Protein AF-A0A3B8J0A7-F1 (afdb_monomer_lite)

pLDDT: mean 83.07, std 17.63, range [40.0, 97.75]

Structure (mmCIF, N/CA/C/O backbone):
data_AF-A0A3B8J0A7-F1
#
_entry.id   AF-A0A3B8J0A7-F1
#
loop_
_atom_site.group_PDB
_atom_site.id
_atom_site.type_symbol
_atom_site.label_atom_id
_atom_site.label_alt_id
_atom_site.label_comp_id
_atom_site.label_asym_id
_atom_site.label_entity_id
_atom_site.label_seq_id
_atom_site.pdbx_PDB_ins_code
_atom_site.Cartn_x
_atom_site.Cartn_y
_atom_site.Cartn_z
_atom_site.occupancy
_atom_site.B_iso_or_equiv
_atom_site.auth_seq_id
_atom_site.auth_comp_id
_atom_site.auth_asym_id
_atom_site.auth_atom_id
_atom_site.pdbx_PDB_model_num
ATOM 1 N N . MET A 1 1 ? -45.799 73.743 22.369 1.00 40.00 1 MET A N 1
ATOM 2 C CA . MET A 1 1 ? -44.833 74.348 23.311 1.00 40.00 1 MET A CA 1
ATOM 3 C C . MET A 1 1 ? -44.244 73.216 24.135 1.00 40.00 1 MET A C 1
ATOM 5 O O . MET A 1 1 ? -45.005 72.386 24.609 1.00 40.00 1 MET A O 1
ATOM 9 N N . SER A 1 2 ? -42.916 73.102 24.156 1.00 43.53 2 SER A N 1
ATOM 10 C CA . SER A 1 2 ? -42.152 72.050 24.846 1.00 43.53 2 SER A CA 1
ATOM 11 C C . SER A 1 2 ? -42.314 72.153 26.385 1.00 43.53 2 SER A C 1
ATOM 13 O O . SER A 1 2 ? -42.853 73.160 26.849 1.00 43.53 2 SER A O 1
ATOM 15 N N . PRO A 1 3 ? -41.906 71.139 27.181 1.00 48.12 3 PRO A N 1
ATOM 16 C CA . PRO A 1 3 ? -40.481 70.893 27.413 1.00 48.12 3 PRO A CA 1
ATOM 17 C C . PRO A 1 3 ? -40.047 69.418 27.335 1.00 48.12 3 PRO A C 1
ATOM 19 O O . PRO A 1 3 ? -40.761 68.486 27.691 1.00 48.12 3 PRO A O 1
ATOM 22 N N . PHE A 1 4 ? -38.806 69.250 26.881 1.00 44.94 4 PHE A N 1
ATOM 23 C CA . PHE A 1 4 ? -38.004 68.036 26.953 1.00 44.94 4 PHE A CA 1
ATOM 24 C C . PHE A 1 4 ? -37.653 67.720 28.415 1.00 44.94 4 PHE A C 1
ATOM 26 O O . PHE A 1 4 ? -37.018 68.539 29.079 1.00 44.94 4 PHE A O 1
ATOM 33 N N . ALA A 1 5 ? -37.980 66.518 28.891 1.00 46.53 5 ALA A N 1
ATOM 34 C CA . ALA A 1 5 ? -37.396 65.951 30.103 1.00 46.53 5 ALA A CA 1
ATOM 35 C C . ALA A 1 5 ? -36.209 65.061 29.700 1.00 46.53 5 ALA A C 1
ATOM 37 O O . ALA A 1 5 ? -36.376 64.002 29.098 1.00 46.53 5 ALA A O 1
ATOM 38 N N . LYS A 1 6 ? -34.990 65.526 29.982 1.00 45.09 6 LYS A N 1
ATOM 39 C CA . LYS A 1 6 ? -33.741 64.806 29.716 1.00 45.09 6 LYS A CA 1
ATOM 40 C C . LYS A 1 6 ? -33.461 63.867 30.892 1.00 45.09 6 LYS A C 1
ATOM 42 O O . LYS A 1 6 ? -32.909 64.294 31.900 1.00 45.09 6 LYS A O 1
ATOM 47 N N . ALA A 1 7 ? -33.870 62.605 30.779 1.00 49.44 7 ALA A N 1
ATOM 48 C CA . ALA A 1 7 ? -33.487 61.563 31.728 1.00 49.44 7 ALA A CA 1
ATOM 49 C C . ALA A 1 7 ? -32.024 61.168 31.468 1.00 49.44 7 ALA A C 1
ATOM 51 O O . ALA A 1 7 ? -31.705 60.545 30.456 1.00 49.44 7 ALA A O 1
ATOM 52 N N . GLY A 1 8 ? -31.122 61.595 32.352 1.00 52.72 8 GLY A N 1
ATOM 53 C CA . GLY A 1 8 ? -29.731 61.156 32.350 1.00 52.72 8 GLY A CA 1
ATOM 54 C C . GLY A 1 8 ? -29.646 59.701 32.798 1.00 52.72 8 GLY A C 1
ATOM 55 O O . GLY A 1 8 ? -29.837 59.407 33.973 1.00 52.72 8 GLY A O 1
ATOM 56 N N . LEU A 1 9 ? -29.374 58.796 31.859 1.00 43.12 9 LEU A N 1
ATOM 57 C CA . LEU A 1 9 ? -29.047 57.407 32.154 1.00 43.12 9 LEU A CA 1
ATOM 58 C C . LEU A 1 9 ? -27.529 57.300 32.332 1.00 43.12 9 LEU A C 1
ATOM 60 O O . LEU A 1 9 ? -26.779 57.164 31.366 1.00 43.12 9 LEU A O 1
ATOM 64 N N . THR A 1 10 ? -27.071 57.420 33.574 1.00 49.12 10 THR A N 1
ATOM 65 C CA . THR A 1 10 ? -25.679 57.159 33.943 1.00 49.12 10 THR A CA 1
ATOM 66 C C . THR A 1 10 ? -25.422 55.656 33.815 1.00 49.12 10 THR A C 1
ATOM 68 O O . THR A 1 10 ? -25.908 54.871 34.625 1.00 49.12 10 THR A O 1
ATOM 71 N N . PHE A 1 11 ? -24.673 55.242 32.791 1.00 46.16 11 PHE A N 1
ATOM 72 C CA . PHE A 1 11 ? -24.156 53.877 32.683 1.00 46.16 11 PHE A CA 1
ATOM 73 C C . PHE A 1 11 ? -23.071 53.676 33.750 1.00 46.16 11 PHE A C 1
ATOM 75 O O . PHE A 1 11 ? -21.947 54.156 33.604 1.00 46.16 11 PHE A O 1
ATOM 82 N N . ALA A 1 12 ? -23.404 52.980 34.837 1.00 53.34 12 ALA A N 1
ATOM 83 C CA . ALA A 1 12 ? -22.403 52.440 35.746 1.00 53.34 12 ALA A CA 1
ATOM 84 C C . ALA A 1 12 ? -21.740 51.235 35.063 1.00 53.34 12 ALA A C 1
ATOM 86 O O . ALA A 1 12 ? -22.357 50.186 34.886 1.00 53.34 12 ALA A O 1
ATOM 87 N N . PHE A 1 13 ? -20.489 51.406 34.639 1.00 54.28 13 PHE A N 1
ATOM 88 C CA . PHE A 1 13 ? -19.641 50.322 34.156 1.00 54.28 13 PHE A CA 1
ATOM 89 C C . PHE A 1 13 ? -19.283 49.449 35.367 1.00 54.28 13 PHE A C 1
ATOM 91 O O . PHE A 1 13 ? -18.445 49.829 36.181 1.00 54.28 13 PHE A O 1
ATOM 98 N N . ILE A 1 14 ? -19.970 48.318 35.538 1.00 58.84 14 ILE A N 1
ATOM 99 C CA . ILE A 1 14 ? -19.595 47.299 36.523 1.00 58.84 14 ILE A CA 1
ATOM 100 C C . ILE A 1 14 ? -18.466 46.490 35.877 1.00 58.84 14 ILE A C 1
ATOM 102 O O . ILE A 1 14 ? -18.735 45.784 34.902 1.00 58.84 14 ILE A O 1
ATOM 106 N N . PRO A 1 15 ? -17.207 46.579 36.346 1.00 47.44 15 PRO A N 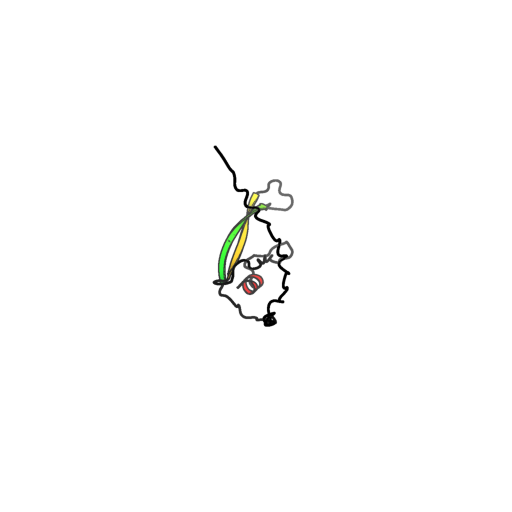1
ATOM 107 C CA . PRO A 1 15 ? -16.182 45.666 35.877 1.00 47.44 15 PRO A CA 1
ATOM 108 C C . PRO A 1 15 ? -16.569 44.269 36.363 1.00 47.44 15 PRO A C 1
ATOM 110 O O . PRO A 1 15 ? -16.550 43.985 37.560 1.00 47.44 15 PRO A O 1
ATOM 113 N N . ALA A 1 16 ? -16.962 43.406 35.427 1.00 57.94 16 ALA A N 1
ATOM 114 C CA . ALA A 1 16 ? -17.037 41.981 35.680 1.00 57.94 16 ALA A CA 1
ATOM 115 C C . ALA A 1 16 ? -15.620 41.528 36.044 1.00 57.94 16 ALA A C 1
ATOM 117 O O . ALA A 1 16 ? -14.727 41.483 35.196 1.00 57.94 16 ALA A O 1
ATOM 118 N N . LEU A 1 17 ? -15.398 41.273 37.332 1.00 53.84 17 LEU A N 1
ATOM 119 C CA . LEU A 1 17 ? -14.224 40.555 37.789 1.00 53.84 17 LEU A CA 1
ATOM 120 C C . LEU A 1 17 ? -14.275 39.199 37.089 1.00 53.84 17 LEU A C 1
ATOM 122 O O . LEU A 1 17 ? -15.193 38.415 37.322 1.00 53.84 17 LEU A O 1
ATOM 126 N N . PHE A 1 18 ? -13.322 38.964 36.190 1.00 57.94 18 PHE A N 1
ATOM 127 C CA . PHE A 1 18 ? -13.028 37.638 35.675 1.00 57.94 18 PHE A CA 1
ATOM 128 C C . PHE A 1 18 ? -12.687 36.754 36.879 1.00 57.94 18 PHE A C 1
ATOM 130 O O . PHE A 1 18 ? -11.559 36.742 37.370 1.00 57.94 18 PHE A O 1
ATOM 137 N N . SER A 1 19 ? -13.700 36.064 37.398 1.00 49.66 19 SER A N 1
ATOM 138 C CA . SER A 1 19 ? -13.527 34.920 38.274 1.00 49.66 19 SER A CA 1
ATOM 139 C C . SER A 1 19 ? -12.930 33.824 37.401 1.00 49.66 19 SER A C 1
ATOM 141 O O . SER A 1 19 ? -13.608 33.215 36.580 1.00 49.66 19 SER A O 1
ATOM 143 N N . CYS A 1 20 ? -11.614 33.661 37.509 1.00 54.25 20 CYS A N 1
ATOM 144 C CA . CYS A 1 20 ? -10.940 32.443 37.099 1.00 54.25 20 CYS A CA 1
ATOM 145 C C . CYS A 1 20 ? -11.300 31.395 38.155 1.00 54.25 20 CYS A C 1
ATOM 147 O O . CYS A 1 20 ? -10.550 31.202 39.109 1.00 54.25 20 CYS A O 1
ATOM 149 N N . ASP A 1 21 ? -12.493 30.810 38.053 1.00 60.41 21 ASP A N 1
ATOM 150 C CA . ASP A 1 21 ? -12.710 29.516 38.684 1.00 60.41 21 ASP A CA 1
ATOM 151 C C . ASP A 1 21 ? -11.937 28.514 37.821 1.00 60.41 21 ASP A C 1
ATOM 153 O O . ASP A 1 21 ? -12.248 28.381 36.633 1.00 60.41 21 ASP A O 1
ATOM 157 N N . PRO A 1 22 ? -10.881 27.864 38.343 1.00 65.62 22 PRO A N 1
ATOM 158 C CA . PRO A 1 22 ? -10.272 26.771 37.613 1.00 65.62 22 PRO A CA 1
ATOM 159 C C . PRO A 1 22 ? -11.360 25.714 37.422 1.00 65.62 22 PRO A C 1
ATOM 161 O O . PRO A 1 22 ? -11.900 25.199 38.403 1.00 65.62 22 PRO A O 1
ATOM 164 N N . GLU A 1 23 ? -11.709 25.414 36.167 1.00 72.50 23 GLU A N 1
ATOM 165 C CA . GLU A 1 23 ? -12.573 24.273 35.877 1.00 72.50 23 GLU A CA 1
ATOM 166 C C . GLU A 1 23 ? -12.001 23.051 36.609 1.00 72.50 23 GLU A C 1
ATOM 168 O O . GLU A 1 23 ? -10.779 22.848 36.591 1.00 72.50 23 GLU A O 1
ATOM 173 N N . PRO A 1 24 ? -12.838 22.257 37.302 1.00 67.19 24 PRO A N 1
ATOM 174 C CA . PRO A 1 24 ? -12.360 21.065 37.975 1.00 67.19 24 PRO A CA 1
ATOM 175 C C . PRO A 1 24 ? -11.708 20.170 36.925 1.00 67.19 24 PRO A C 1
ATOM 177 O O . PRO A 1 24 ? -12.373 19.663 36.022 1.00 67.19 24 PRO A O 1
ATOM 180 N N . VAL A 1 25 ? -10.388 20.019 37.028 1.00 68.69 25 VAL A N 1
ATOM 181 C CA . VAL A 1 25 ? -9.603 19.172 36.136 1.00 68.69 25 VAL A CA 1
ATOM 182 C C . VAL A 1 25 ? -10.086 17.743 36.367 1.00 68.69 25 VAL A C 1
ATOM 184 O O . VAL A 1 25 ? -9.780 17.137 37.395 1.00 68.69 25 VAL A O 1
ATOM 187 N N . LEU A 1 26 ? -10.916 17.231 35.455 1.00 70.88 26 LEU A N 1
ATOM 188 C CA . LEU A 1 26 ? -11.322 15.830 35.473 1.00 70.88 26 LEU A CA 1
ATOM 189 C C . LEU A 1 26 ? -10.051 14.976 35.367 1.00 70.88 26 LEU A C 1
ATOM 191 O O . LEU A 1 26 ? -9.168 15.322 34.579 1.00 70.88 26 LEU A O 1
ATOM 195 N N . PRO A 1 27 ? -9.923 13.890 36.148 1.00 65.31 27 PRO A N 1
ATOM 196 C CA . PRO A 1 27 ? -8.776 13.009 36.029 1.00 65.31 27 PRO A CA 1
ATOM 197 C C . PRO A 1 27 ? -8.717 12.471 34.599 1.00 65.31 27 PRO A C 1
ATOM 199 O O . PRO A 1 27 ? -9.617 11.769 34.141 1.00 65.31 27 PRO A O 1
ATOM 202 N N . THR A 1 28 ? -7.664 12.846 33.878 1.00 69.12 28 THR A N 1
ATOM 203 C CA . THR A 1 28 ? -7.322 12.229 32.603 1.00 69.12 28 THR A CA 1
ATOM 204 C C . THR A 1 28 ? -6.873 10.813 32.929 1.00 69.12 28 THR A C 1
ATOM 206 O O . THR A 1 28 ? -5.774 10.626 33.445 1.00 69.12 28 THR A O 1
ATOM 209 N N . GLU A 1 29 ? -7.735 9.825 32.692 1.00 73.56 29 GLU A N 1
ATOM 210 C CA . GLU A 1 29 ? -7.336 8.418 32.720 1.00 73.56 29 GLU A CA 1
ATOM 211 C C . GLU A 1 29 ? -6.136 8.263 31.778 1.00 73.56 29 GLU A C 1
ATOM 213 O O . GLU A 1 29 ? -6.247 8.457 30.563 1.00 73.56 29 GLU A O 1
ATOM 218 N N . GLU A 1 30 ? -4.959 8.004 32.346 1.00 75.44 30 GLU A N 1
ATOM 219 C CA . GLU A 1 30 ? -3.728 7.847 31.584 1.00 75.44 30 GLU A CA 1
ATOM 220 C C . GLU A 1 30 ? -3.785 6.486 30.881 1.00 75.44 30 GLU A C 1
ATOM 222 O O . GLU A 1 30 ? -3.394 5.449 31.418 1.00 75.44 30 GLU A O 1
ATOM 227 N N . VAL A 1 31 ? -4.356 6.465 29.676 1.00 80.88 31 VAL A N 1
ATOM 228 C CA . VAL A 1 31 ? -4.432 5.252 28.861 1.00 80.88 31 VAL A CA 1
ATOM 229 C C . VAL A 1 31 ? -3.034 4.951 28.328 1.00 80.88 31 VAL A C 1
ATOM 231 O O . VAL A 1 31 ? -2.616 5.480 27.298 1.00 80.88 31 VAL A O 1
ATOM 234 N N . VAL A 1 32 ? -2.299 4.091 29.032 1.00 87.12 32 VAL A N 1
ATOM 235 C CA . VAL A 1 32 ? -1.023 3.561 28.544 1.00 87.12 32 VAL A CA 1
ATOM 236 C C . VAL A 1 32 ? -1.316 2.640 27.351 1.00 87.12 32 VAL A C 1
ATOM 238 O O . VAL A 1 32 ? -2.011 1.632 27.519 1.00 87.12 32 VAL A O 1
ATOM 241 N N . PRO A 1 33 ? -0.819 2.945 26.139 1.00 82.50 33 PRO A N 1
ATOM 242 C CA . PRO A 1 33 ? -1.039 2.080 24.989 1.00 82.50 33 PRO A CA 1
ATOM 243 C C . PRO A 1 33 ? -0.349 0.730 25.217 1.00 82.50 33 PRO A C 1
ATOM 245 O O . PRO A 1 33 ? 0.808 0.670 25.633 1.00 82.50 33 PRO A O 1
ATOM 248 N N . THR A 1 34 ? -1.051 -0.365 24.924 1.00 87.62 34 THR A N 1
ATOM 249 C CA . THR A 1 34 ? -0.480 -1.718 24.970 1.00 87.62 34 THR A CA 1
ATOM 250 C C . THR A 1 34 ? -0.202 -2.210 23.555 1.00 87.62 34 THR A C 1
ATOM 252 O O . THR A 1 34 ? -0.980 -1.958 22.637 1.00 87.62 34 THR A O 1
ATOM 255 N N . VAL A 1 35 ? 0.923 -2.901 23.365 1.00 87.44 35 VAL A N 1
ATOM 256 C CA . VAL A 1 35 ? 1.260 -3.526 22.079 1.00 87.44 35 VAL A CA 1
ATOM 257 C C . VAL A 1 35 ? 0.505 -4.850 21.971 1.00 87.44 35 VAL A C 1
ATOM 259 O O . VAL A 1 35 ? 0.610 -5.688 22.864 1.00 87.44 35 VAL A O 1
ATOM 262 N N . GLN A 1 36 ? -0.242 -5.037 20.884 1.00 87.00 36 GLN A N 1
ATOM 263 C CA . GLN A 1 36 ? -1.008 -6.251 20.592 1.00 87.00 36 GLN A CA 1
ATOM 264 C C . GLN A 1 36 ? -0.569 -6.813 19.237 1.00 87.00 36 GLN A C 1
ATOM 266 O O . GLN A 1 36 ? -0.246 -6.049 18.329 1.00 87.00 36 GLN A O 1
ATOM 271 N N . SER A 1 37 ? -0.553 -8.139 19.100 1.00 87.38 37 SER A N 1
ATOM 272 C CA . SER A 1 37 ? -0.310 -8.809 17.814 1.00 87.38 37 SER A CA 1
ATOM 273 C C . SER A 1 37 ? -1.593 -9.079 17.029 1.00 87.38 37 SER A C 1
ATOM 275 O O . SER A 1 37 ? -1.536 -9.300 15.826 1.00 87.38 37 SER A O 1
ATOM 277 N N . THR A 1 38 ? -2.745 -9.092 17.701 1.00 88.50 38 THR A N 1
ATOM 278 C CA . THR A 1 38 ? -4.057 -9.270 17.077 1.00 88.50 38 THR A CA 1
ATOM 279 C C . THR A 1 38 ? -4.625 -7.930 16.632 1.00 88.50 38 THR A C 1
ATOM 281 O O . THR A 1 38 ? -4.592 -6.968 17.402 1.00 88.50 38 THR A O 1
ATOM 284 N N . ALA A 1 39 ? -5.203 -7.886 15.432 1.00 89.31 39 ALA A N 1
ATOM 285 C CA . ALA A 1 39 ? -5.857 -6.697 14.905 1.00 89.31 39 ALA A CA 1
ATOM 286 C C . ALA A 1 39 ? -7.035 -6.247 15.790 1.00 89.31 39 ALA A C 1
ATOM 288 O O . ALA A 1 39 ? -7.853 -7.055 16.234 1.00 89.31 39 ALA A O 1
ATOM 289 N N . SER A 1 40 ? -7.136 -4.936 16.023 1.00 90.75 40 SER A N 1
ATOM 290 C CA . SER A 1 40 ? -8.242 -4.329 16.782 1.00 90.75 40 SER A CA 1
ATOM 291 C C . SER A 1 40 ? -9.510 -4.125 15.946 1.00 90.75 40 SER A C 1
ATOM 293 O O . SER A 1 40 ? -10.588 -3.939 16.505 1.00 90.75 40 SER A O 1
ATOM 295 N N . TYR A 1 41 ? -9.383 -4.125 14.617 1.00 92.81 41 TYR A N 1
ATOM 296 C CA . TYR A 1 41 ? -10.469 -3.896 13.665 1.00 92.81 41 TYR A CA 1
ATOM 297 C C . TYR A 1 41 ? -10.416 -4.956 12.569 1.00 92.81 41 TYR A C 1
ATOM 299 O O . TYR A 1 41 ? -9.336 -5.402 12.198 1.00 92.81 41 TYR A O 1
ATOM 307 N N . ALA A 1 42 ? -11.575 -5.319 12.018 1.00 94.94 42 ALA A N 1
ATOM 308 C CA . ALA A 1 42 ? -11.614 -6.018 10.736 1.00 94.94 42 ALA A CA 1
ATOM 309 C C . ALA A 1 42 ? -11.176 -5.065 9.613 1.00 94.94 42 ALA A C 1
ATOM 311 O O . ALA A 1 42 ? -11.373 -3.852 9.728 1.00 94.94 42 ALA A O 1
ATOM 312 N N . VAL A 1 43 ? -10.639 -5.602 8.519 1.00 95.12 43 VAL A N 1
ATOM 313 C CA . VAL A 1 43 ? -10.109 -4.813 7.401 1.00 95.12 43 VAL A CA 1
ATOM 314 C C . VAL A 1 43 ? -10.885 -5.107 6.118 1.00 95.12 43 VAL A C 1
ATOM 316 O O . VAL A 1 43 ? -11.171 -6.259 5.796 1.00 95.12 43 VAL A O 1
ATOM 319 N N . ASN A 1 44 ? -11.242 -4.057 5.379 1.00 96.44 44 ASN A N 1
ATOM 320 C CA . ASN A 1 44 ? -11.732 -4.157 4.009 1.00 96.44 44 ASN A CA 1
ATOM 321 C C . ASN A 1 44 ? -10.580 -3.890 3.033 1.00 96.44 44 ASN A C 1
ATOM 323 O O . ASN A 1 44 ? -9.922 -2.852 3.126 1.00 96.44 44 ASN A O 1
ATOM 327 N N . VAL A 1 45 ? -10.357 -4.801 2.085 1.00 96.44 45 VAL A N 1
ATOM 328 C CA . VAL A 1 45 ? -9.226 -4.729 1.150 1.00 96.44 45 VAL A CA 1
ATOM 329 C C . VAL A 1 45 ? -9.717 -4.400 -0.254 1.00 96.44 45 VAL A C 1
ATOM 331 O O . VAL A 1 45 ? -10.515 -5.134 -0.836 1.00 96.44 45 VAL A O 1
ATOM 334 N N . THR A 1 46 ? -9.202 -3.313 -0.828 1.00 97.62 46 THR A N 1
ATOM 335 C CA . THR A 1 46 ? -9.405 -2.964 -2.242 1.00 97.62 46 THR A CA 1
ATOM 336 C C . THR A 1 46 ? -8.076 -3.076 -2.972 1.00 97.62 46 THR A C 1
ATOM 338 O O . THR A 1 46 ? -7.164 -2.294 -2.714 1.00 97.62 46 THR A O 1
ATOM 341 N N . SER A 1 47 ? -7.948 -4.052 -3.871 1.00 96.69 47 SER A N 1
ATOM 342 C CA . SER A 1 47 ? -6.687 -4.314 -4.571 1.00 96.69 47 SER A CA 1
ATOM 343 C C . SER A 1 47 ? -6.611 -3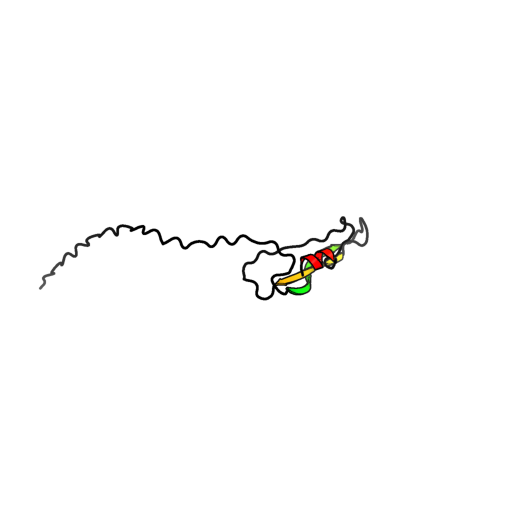.640 -5.939 1.00 96.69 47 SER A C 1
ATOM 345 O O . SER A 1 47 ? -7.612 -3.546 -6.648 1.00 96.69 47 SER A O 1
ATOM 347 N N . GLY A 1 48 ? -5.401 -3.236 -6.333 1.00 96.19 48 GLY A N 1
ATOM 348 C CA . GLY A 1 48 ? -5.111 -2.785 -7.695 1.00 96.19 48 GLY A CA 1
ATOM 349 C C . GLY A 1 48 ? -5.673 -1.407 -8.029 1.00 96.19 48 GLY A C 1
ATOM 350 O O . GLY A 1 48 ? -6.014 -1.151 -9.179 1.00 96.19 48 GLY A O 1
ATOM 351 N N . VAL A 1 49 ? -5.769 -0.524 -7.038 1.00 97.75 49 VAL A N 1
ATOM 352 C CA . VAL A 1 49 ? -6.177 0.864 -7.253 1.00 97.75 49 VAL A CA 1
ATOM 353 C C . VAL A 1 49 ? -5.050 1.600 -7.971 1.00 97.75 49 VAL A C 1
ATOM 355 O O . VAL A 1 49 ? -3.966 1.761 -7.406 1.00 97.75 49 VAL A O 1
ATOM 358 N N . THR A 1 50 ? -5.297 2.052 -9.201 1.00 97.75 50 THR A N 1
ATOM 359 C CA . THR A 1 50 ? -4.357 2.904 -9.941 1.00 97.75 50 THR A CA 1
ATOM 360 C C . THR A 1 50 ? -4.303 4.279 -9.284 1.00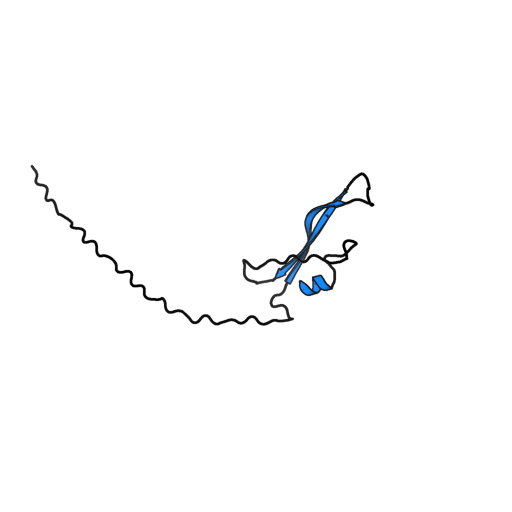 97.75 50 THR A C 1
ATOM 362 O O . THR A 1 50 ? -5.318 4.971 -9.193 1.00 97.75 50 THR A O 1
ATOM 365 N N . TYR A 1 51 ? -3.123 4.671 -8.805 1.00 96.50 51 TYR A N 1
ATOM 366 C CA . TYR A 1 51 ? -2.908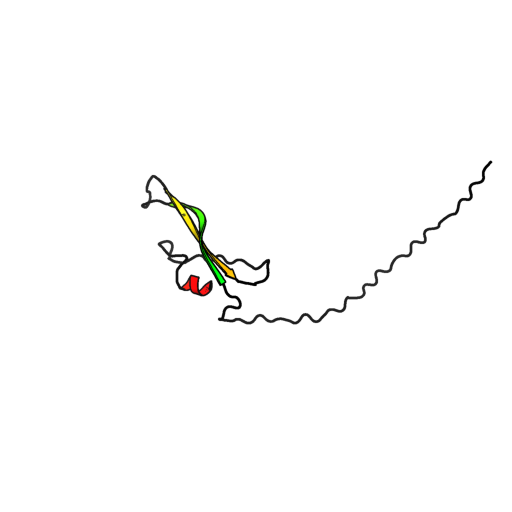 5.973 -8.164 1.00 96.50 51 TYR A CA 1
ATOM 367 C C . TYR A 1 51 ? -2.129 6.946 -9.053 1.00 96.50 51 TYR A C 1
ATOM 369 O O . TYR A 1 51 ? -2.183 8.155 -8.833 1.00 96.50 51 TYR A O 1
ATOM 377 N N . ALA A 1 52 ? -1.386 6.426 -10.029 1.00 97.50 52 ALA A N 1
ATOM 378 C CA . ALA A 1 52 ? -0.607 7.209 -10.974 1.00 97.50 52 ALA A CA 1
ATOM 379 C C . ALA A 1 52 ? -0.246 6.362 -12.199 1.00 97.50 52 ALA A C 1
ATOM 381 O O . ALA A 1 52 ? -0.505 5.162 -12.250 1.00 97.50 52 ALA A O 1
ATOM 382 N N . GLU A 1 53 ? 0.423 7.001 -13.148 1.00 97.62 53 GLU A N 1
ATOM 383 C CA . GLU A 1 53 ? 1.082 6.358 -14.274 1.00 97.62 53 GLU A CA 1
ATOM 384 C C . GLU A 1 53 ? 2.579 6.692 -14.240 1.00 97.62 53 GLU A C 1
ATOM 386 O O . GLU A 1 53 ? 2.983 7.778 -13.813 1.00 97.62 53 GLU A O 1
ATOM 391 N N . GLY A 1 54 ? 3.410 5.748 -14.672 1.00 95.44 54 GLY A N 1
ATOM 392 C CA . GLY A 1 54 ? 4.857 5.901 -14.785 1.00 95.44 54 GLY A CA 1
ATOM 393 C C . GLY A 1 54 ? 5.346 5.578 -16.191 1.00 95.44 54 GLY A C 1
ATOM 394 O O . GLY A 1 54 ? 4.673 4.880 -16.943 1.00 95.44 54 GLY A O 1
ATOM 395 N N . LEU A 1 55 ? 6.535 6.066 -16.541 1.00 95.06 55 LEU A N 1
ATOM 396 C CA . LEU A 1 55 ? 7.215 5.666 -17.771 1.00 95.06 55 LEU A CA 1
ATOM 397 C C . LEU A 1 55 ? 8.119 4.462 -17.505 1.00 95.06 55 LEU A C 1
ATOM 399 O O . LEU A 1 55 ? 8.836 4.422 -16.505 1.00 95.06 55 LEU A O 1
ATOM 403 N N . THR A 1 56 ? 8.103 3.502 -18.420 1.00 92.00 56 THR A N 1
ATOM 404 C CA . THR A 1 56 ? 8.929 2.298 -18.388 1.00 92.00 56 THR A CA 1
ATOM 405 C C . THR A 1 56 ? 9.550 2.019 -19.751 1.00 92.00 56 THR A C 1
ATOM 407 O O . THR A 1 56 ? 9.033 2.430 -20.791 1.00 92.00 56 THR A O 1
ATOM 410 N N . HIS A 1 57 ? 10.666 1.301 -19.739 1.00 93.00 57 HIS A N 1
ATOM 411 C CA . HIS A 1 57 ? 11.414 0.897 -20.920 1.00 93.00 57 HIS A CA 1
ATOM 412 C C . HIS A 1 57 ? 11.554 -0.622 -20.935 1.00 93.00 57 HIS A C 1
ATOM 414 O O . HIS A 1 57 ? 11.619 -1.258 -19.884 1.00 93.00 57 HIS A O 1
ATOM 420 N N . THR A 1 58 ? 11.635 -1.207 -22.128 1.00 88.94 58 THR A N 1
ATOM 421 C CA . THR A 1 58 ? 11.841 -2.654 -22.274 1.00 88.94 58 THR A CA 1
ATOM 422 C C . THR A 1 58 ? 13.240 -3.095 -21.847 1.00 88.94 58 THR A C 1
ATOM 424 O O . THR A 1 58 ? 13.399 -4.235 -21.436 1.00 88.94 58 THR A O 1
ATOM 427 N N . ASP A 1 59 ? 14.232 -2.199 -21.936 1.00 89.12 59 ASP A N 1
ATOM 428 C CA . ASP A 1 59 ? 15.638 -2.442 -21.600 1.00 89.12 59 ASP A CA 1
ATOM 429 C C . ASP A 1 59 ? 16.365 -1.145 -21.200 1.00 89.12 59 ASP A C 1
ATOM 431 O O . ASP A 1 59 ? 15.890 -0.029 -21.441 1.00 89.12 59 ASP A O 1
ATOM 435 N N . TRP A 1 60 ? 17.559 -1.294 -20.616 1.00 87.12 60 TRP A N 1
ATOM 436 C CA . TRP A 1 60 ? 18.451 -0.177 -20.295 1.00 87.12 60 TRP A CA 1
ATOM 437 C C . TRP A 1 60 ? 18.782 0.648 -21.551 1.00 87.12 60 TRP A C 1
ATOM 439 O O . TRP A 1 60 ? 19.287 0.109 -22.535 1.00 87.12 60 TRP A O 1
ATOM 449 N N . ASN A 1 61 ? 18.544 1.965 -21.501 1.00 86.56 61 ASN A N 1
ATOM 450 C CA . ASN A 1 61 ? 18.715 2.912 -22.615 1.00 86.56 61 ASN A CA 1
ATOM 451 C C . ASN A 1 61 ? 17.830 2.657 -23.856 1.00 86.56 61 ASN A C 1
ATOM 453 O O . ASN A 1 61 ? 18.172 3.132 -24.942 1.00 86.56 61 ASN A O 1
ATOM 457 N N . ALA A 1 62 ? 16.704 1.942 -23.739 1.00 92.88 62 ALA A N 1
ATOM 458 C CA . ALA A 1 62 ? 15.754 1.873 -24.851 1.00 92.88 62 ALA A CA 1
ATOM 459 C C . ALA A 1 62 ? 15.253 3.293 -25.217 1.00 92.88 62 ALA A C 1
ATOM 461 O O . ALA A 1 62 ? 14.987 4.087 -24.313 1.00 92.88 62 ALA A O 1
ATOM 462 N N . PRO A 1 63 ? 15.134 3.636 -26.513 1.00 90.38 63 PRO A N 1
ATOM 463 C CA . PRO A 1 63 ? 14.924 5.020 -26.947 1.00 90.38 63 PRO A CA 1
ATOM 464 C C . PRO A 1 63 ? 13.540 5.566 -26.585 1.00 90.38 63 PRO A C 1
ATOM 466 O O . PRO A 1 63 ? 13.420 6.738 -26.235 1.00 90.38 63 PRO A O 1
ATOM 469 N N . ASP A 1 64 ? 12.517 4.713 -26.632 1.00 94.19 64 ASP A N 1
ATOM 470 C CA . ASP A 1 64 ? 11.126 5.121 -26.472 1.00 94.19 64 ASP A CA 1
ATOM 471 C C . ASP A 1 64 ? 10.553 4.560 -25.161 1.00 94.19 64 ASP A C 1
ATOM 473 O O . ASP A 1 64 ? 10.608 3.344 -24.940 1.00 94.19 64 ASP A O 1
ATOM 477 N N . PRO A 1 65 ? 10.017 5.413 -24.268 1.00 94.38 65 PRO A N 1
ATOM 478 C CA . PRO A 1 65 ? 9.293 4.955 -23.095 1.00 94.38 65 PRO A CA 1
ATOM 479 C C . PRO A 1 65 ? 7.863 4.536 -23.451 1.00 94.38 65 PRO A C 1
ATOM 481 O O . PRO A 1 65 ? 7.253 5.031 -24.399 1.00 94.38 65 PRO A O 1
ATOM 484 N N . THR A 1 66 ? 7.291 3.681 -22.612 1.00 95.19 66 THR A N 1
ATOM 485 C CA . THR A 1 66 ? 5.859 3.358 -22.595 1.00 95.19 66 THR A CA 1
ATOM 486 C C . THR A 1 66 ? 5.272 3.683 -21.230 1.00 95.19 66 THR A C 1
ATOM 488 O O . THR A 1 66 ? 5.990 3.695 -20.232 1.00 95.19 66 THR A O 1
ATOM 491 N N . THR A 1 67 ? 3.976 3.970 -21.174 1.00 96.25 67 THR A N 1
ATOM 492 C CA . THR A 1 67 ? 3.281 4.222 -19.908 1.00 96.25 67 THR A CA 1
ATOM 493 C C . THR A 1 67 ? 2.895 2.907 -19.233 1.00 96.25 67 THR A C 1
ATOM 495 O O . THR A 1 67 ? 2.506 1.951 -19.906 1.00 96.25 67 THR A O 1
ATOM 498 N N . MET A 1 68 ? 2.975 2.864 -17.905 1.00 95.19 68 MET A N 1
ATOM 499 C CA . MET A 1 68 ? 2.454 1.782 -17.076 1.00 95.19 68 MET A CA 1
ATOM 500 C C . MET A 1 68 ? 1.668 2.322 -15.883 1.00 95.19 68 MET A C 1
ATOM 502 O O . MET A 1 68 ? 2.073 3.303 -15.255 1.00 95.19 68 MET A O 1
ATOM 506 N N . ASP A 1 69 ? 0.590 1.631 -15.529 1.00 97.31 69 ASP A N 1
ATOM 507 C CA . ASP A 1 69 ? -0.177 1.913 -14.321 1.00 97.31 69 ASP A CA 1
ATOM 508 C C . ASP A 1 69 ? 0.656 1.629 -13.068 1.00 97.31 69 ASP A C 1
ATOM 510 O O . ASP A 1 69 ? 1.263 0.562 -12.910 1.00 97.31 69 ASP A O 1
ATOM 514 N N . LEU A 1 70 ? 0.629 2.577 -12.137 1.00 96.62 70 LEU A N 1
ATOM 515 C CA . LEU A 1 70 ? 1.147 2.413 -10.789 1.00 96.62 70 LEU A CA 1
ATOM 516 C C . LEU A 1 70 ? -0.031 2.172 -9.852 1.00 96.62 70 LEU A C 1
ATOM 518 O O . LEU A 1 70 ? -0.935 2.998 -9.717 1.00 96.62 70 LEU A O 1
ATOM 522 N N . VAL A 1 71 ? -0.015 1.007 -9.215 1.00 97.19 71 VAL A N 1
ATOM 523 C CA . VAL A 1 71 ? -1.156 0.451 -8.486 1.00 97.19 71 VAL A CA 1
ATOM 524 C C . VAL A 1 71 ? -0.789 0.125 -7.045 1.00 97.19 71 VAL A C 1
ATOM 526 O O . VAL A 1 71 ? 0.311 -0.360 -6.770 1.00 97.19 71 VAL A O 1
ATOM 529 N N . LEU A 1 72 ? -1.733 0.345 -6.133 1.00 97.06 72 LEU A N 1
ATOM 530 C CA . LEU A 1 72 ? -1.623 0.012 -4.713 1.00 97.06 72 LEU A CA 1
ATOM 531 C C . LEU A 1 72 ? -2.830 -0.803 -4.238 1.00 97.06 72 LEU A C 1
ATOM 533 O O . LEU A 1 72 ? -3.853 -0.881 -4.919 1.00 97.06 72 LEU A O 1
ATOM 537 N N . ASP A 1 73 ? -2.698 -1.403 -3.060 1.00 97.50 73 ASP A N 1
ATOM 538 C CA . ASP A 1 73 ? -3.810 -2.025 -2.348 1.00 97.50 73 ASP A CA 1
ATOM 539 C C . ASP A 1 73 ? -4.168 -1.141 -1.144 1.00 97.50 73 ASP A C 1
ATOM 541 O O . ASP A 1 73 ? -3.280 -0.632 -0.455 1.00 97.50 73 ASP A O 1
ATOM 545 N N . VAL A 1 74 ? -5.462 -0.931 -0.907 1.00 96.88 74 VAL A N 1
ATOM 546 C CA . VAL A 1 74 ? -5.984 -0.139 0.213 1.00 96.88 74 VAL A CA 1
ATOM 547 C C . VAL A 1 74 ? -6.555 -1.084 1.260 1.00 96.88 74 VAL A C 1
ATOM 549 O O . VAL A 1 74 ? -7.464 -1.854 0.957 1.00 96.88 74 VAL A O 1
ATOM 552 N N . TYR A 1 75 ? -6.042 -0.981 2.484 1.00 96.25 75 TYR A N 1
ATOM 553 C CA . TYR A 1 75 ? -6.496 -1.719 3.661 1.00 96.25 75 TYR A CA 1
ATOM 554 C C . TYR A 1 75 ? -7.211 -0.736 4.584 1.00 96.25 75 TYR A C 1
ATOM 556 O O . TYR A 1 75 ? -6.581 0.121 5.210 1.00 96.25 75 TYR A O 1
ATOM 564 N N . GLU A 1 76 ? -8.540 -0.797 4.614 1.00 95.31 76 GLU A N 1
ATOM 565 C CA . GLU A 1 76 ? -9.361 0.131 5.386 1.00 95.31 76 GLU A CA 1
ATOM 566 C C . GLU A 1 76 ? -9.970 -0.554 6.620 1.00 95.31 76 GLU A C 1
ATOM 568 O O . GLU A 1 76 ? -10.733 -1.509 6.465 1.00 95.31 76 GLU A O 1
ATOM 573 N N . PRO A 1 77 ? -9.697 -0.073 7.849 1.00 95.31 77 PRO A N 1
ATOM 574 C CA . PRO A 1 77 ? -10.298 -0.643 9.047 1.00 95.31 77 PRO A CA 1
ATOM 575 C C . PRO A 1 77 ? -11.798 -0.333 9.118 1.00 95.31 77 PRO A C 1
ATOM 577 O O . PRO A 1 77 ? -12.234 0.811 8.957 1.00 95.31 77 PRO A O 1
ATOM 580 N N . VAL A 1 78 ? -12.593 -1.351 9.428 1.00 96.25 78 VAL A N 1
ATOM 581 C CA . VAL A 1 78 ? -14.049 -1.262 9.547 1.00 96.25 78 VAL A CA 1
ATOM 582 C C . VAL A 1 78 ? -14.429 -0.731 10.930 1.00 96.25 78 VAL A C 1
ATOM 584 O O . VAL A 1 78 ? -14.050 -1.295 11.953 1.00 96.25 78 VAL A O 1
ATOM 587 N N . GLY A 1 79 ? -15.213 0.351 10.968 1.00 95.69 79 GLY A N 1
ATOM 588 C CA . GLY A 1 79 ? -15.746 0.921 12.214 1.00 95.69 79 GLY A CA 1
ATOM 589 C C . GLY A 1 79 ? -14.739 1.719 13.051 1.00 95.69 79 GLY A C 1
ATOM 590 O O . GLY A 1 79 ? -15.068 2.128 14.163 1.00 95.69 79 GLY A O 1
ATOM 591 N N . ALA A 1 80 ? -13.531 1.964 12.536 1.00 94.12 80 ALA A N 1
ATOM 592 C CA . ALA A 1 80 ? -12.549 2.808 13.205 1.00 94.12 80 ALA A CA 1
ATOM 593 C C . ALA A 1 80 ? -12.946 4.301 13.161 1.00 94.12 80 ALA A C 1
ATOM 595 O O . ALA A 1 80 ? -13.580 4.740 12.194 1.00 94.12 80 ALA A O 1
ATOM 596 N N . PRO A 1 81 ? -12.537 5.112 14.158 1.00 93.56 81 PRO A N 1
ATOM 597 C CA . PRO A 1 81 ? -12.767 6.555 14.157 1.00 93.56 81 PRO A CA 1
ATOM 598 C C . PRO A 1 81 ? -12.233 7.267 12.900 1.00 93.56 81 PRO A C 1
ATOM 600 O O . PRO A 1 81 ? -11.292 6.817 12.236 1.00 93.56 81 PRO A O 1
ATOM 603 N N . ALA A 1 82 ? -12.831 8.417 12.580 1.00 93.06 82 ALA A N 1
ATOM 604 C CA . ALA A 1 82 ? -12.347 9.308 11.524 1.00 93.06 82 ALA A CA 1
ATOM 605 C C . ALA A 1 82 ? -11.014 9.991 11.908 1.00 93.06 82 ALA A C 1
ATOM 607 O O . ALA A 1 82 ? -10.600 9.953 13.063 1.00 93.06 82 ALA A O 1
ATOM 608 N N . ASN A 1 83 ? -10.359 10.648 10.939 1.00 93.75 83 ASN A N 1
ATOM 609 C CA . ASN A 1 83 ? -9.086 11.373 11.121 1.00 93.75 83 ASN A CA 1
ATOM 610 C C . ASN A 1 83 ? -7.949 10.520 11.725 1.00 93.75 83 ASN A C 1
ATOM 612 O O . ASN A 1 83 ? -7.165 10.970 12.558 1.00 93.75 83 ASN A O 1
ATOM 616 N N . ARG A 1 84 ? -7.890 9.258 11.302 1.00 91.62 84 ARG A N 1
ATOM 617 C CA . ARG A 1 84 ? -6.835 8.303 11.649 1.00 91.62 84 ARG A CA 1
ATOM 618 C C . ARG A 1 84 ? -5.571 8.544 10.809 1.00 91.62 84 ARG A C 1
ATOM 620 O O . ARG A 1 84 ? -5.687 9.026 9.679 1.00 91.62 84 ARG A O 1
ATOM 627 N N . PRO A 1 85 ? -4.375 8.195 11.313 1.00 93.50 85 PRO A N 1
ATOM 628 C CA . PRO A 1 85 ? -3.161 8.230 10.505 1.00 93.50 85 PRO A CA 1
ATOM 629 C C . PRO A 1 85 ? -3.279 7.273 9.312 1.00 93.50 85 PRO A C 1
ATOM 631 O O . PRO A 1 85 ? -3.879 6.204 9.416 1.00 93.50 85 PRO A O 1
ATOM 634 N N . ALA A 1 86 ? -2.676 7.656 8.189 1.00 94.19 86 ALA A N 1
ATOM 635 C CA . ALA A 1 86 ? -2.497 6.786 7.034 1.00 94.19 86 ALA A CA 1
ATOM 636 C C . ALA A 1 86 ? -1.053 6.275 7.001 1.00 94.19 86 ALA A C 1
ATOM 638 O O . ALA A 1 86 ? -0.114 7.034 7.251 1.00 94.19 86 ALA A O 1
ATOM 639 N N . MET A 1 87 ? -0.878 4.999 6.672 1.00 94.75 87 MET A N 1
ATOM 640 C CA . MET A 1 87 ? 0.432 4.390 6.453 1.00 94.75 87 MET A CA 1
ATOM 641 C C . MET A 1 87 ? 0.570 4.006 4.985 1.00 94.75 87 MET A C 1
ATOM 643 O O . MET A 1 87 ? -0.336 3.412 4.408 1.00 94.75 87 MET A O 1
ATOM 647 N N . VAL A 1 88 ? 1.719 4.328 4.392 1.00 95.38 88 VAL A N 1
ATOM 648 C CA . VAL A 1 88 ? 2.082 3.887 3.042 1.00 95.38 88 VAL A CA 1
ATOM 649 C C . VAL A 1 88 ? 3.235 2.905 3.168 1.00 95.38 88 VAL A C 1
ATOM 651 O O . VAL A 1 88 ? 4.323 3.260 3.620 1.00 95.38 88 VAL A O 1
ATOM 654 N N . LEU A 1 89 ? 2.979 1.658 2.786 1.00 95.12 89 LEU A N 1
ATOM 655 C CA . LEU A 1 89 ? 3.948 0.573 2.838 1.00 95.12 89 LEU A CA 1
ATOM 656 C C . LEU A 1 89 ? 4.582 0.405 1.458 1.00 95.12 89 LEU A C 1
ATOM 658 O O . LEU A 1 89 ? 3.898 0.111 0.481 1.00 95.12 89 LEU A O 1
ATOM 662 N N . VAL A 1 90 ? 5.899 0.577 1.383 1.00 94.19 90 VAL A N 1
ATOM 663 C CA . VAL A 1 90 ? 6.667 0.377 0.150 1.00 94.19 90 VAL A CA 1
ATOM 664 C C . VAL A 1 90 ? 7.374 -0.968 0.239 1.00 94.19 90 VAL A C 1
ATOM 666 O O . VAL A 1 90 ? 8.099 -1.235 1.198 1.00 94.19 90 VAL A O 1
ATOM 669 N N . HIS A 1 91 ? 7.145 -1.837 -0.744 1.00 94.31 91 HIS A N 1
ATOM 670 C CA . HIS A 1 91 ? 7.772 -3.152 -0.761 1.00 94.31 91 HIS A CA 1
ATOM 671 C C . HIS A 1 91 ? 9.285 -3.063 -0.976 1.00 94.31 91 HIS A C 1
ATOM 673 O O . HIS A 1 91 ? 9.794 -2.182 -1.665 1.00 94.31 91 HIS A O 1
ATOM 679 N N . GLY A 1 92 ? 10.009 -4.021 -0.395 1.00 94.12 92 GLY A N 1
ATOM 680 C CA . GLY A 1 92 ? 11.420 -4.233 -0.693 1.00 94.12 92 GLY A CA 1
ATOM 681 C C . GLY A 1 92 ? 11.619 -4.873 -2.069 1.00 94.12 92 GLY A C 1
ATOM 682 O O . GLY A 1 92 ? 10.720 -4.879 -2.908 1.00 94.12 92 GLY A O 1
ATOM 683 N N . GLY A 1 93 ? 12.803 -5.451 -2.280 1.00 94.50 93 GLY A N 1
ATOM 684 C CA . GLY A 1 93 ? 13.178 -6.097 -3.545 1.00 94.50 93 GLY A CA 1
ATOM 685 C C . GLY A 1 93 ? 14.423 -5.510 -4.209 1.00 94.50 93 GLY A C 1
ATOM 686 O O . GLY A 1 93 ? 14.658 -5.755 -5.386 1.00 94.50 93 GLY A O 1
ATOM 687 N N . GLY A 1 94 ? 15.223 -4.724 -3.477 1.00 95.25 94 GLY A N 1
ATOM 688 C CA . GLY A 1 94 ? 16.553 -4.294 -3.924 1.00 95.25 94 GLY A CA 1
ATOM 689 C C . GLY A 1 94 ? 16.559 -3.468 -5.211 1.00 95.25 94 GLY A C 1
ATOM 690 O O . GLY A 1 94 ? 17.558 -3.480 -5.918 1.00 95.25 94 GLY A O 1
ATOM 691 N N . PHE A 1 95 ? 15.451 -2.785 -5.520 1.00 90.44 95 PHE A N 1
ATOM 692 C CA . PHE A 1 95 ? 15.234 -2.019 -6.758 1.00 90.44 95 PHE A CA 1
ATOM 693 C C . PHE A 1 95 ? 15.208 -2.846 -8.051 1.00 90.44 95 PHE A C 1
ATOM 695 O O . PHE A 1 95 ? 15.112 -2.277 -9.133 1.00 90.44 95 PHE A O 1
ATOM 702 N N . THR A 1 96 ? 15.262 -4.173 -7.960 1.00 90.44 96 THR A N 1
ATOM 703 C CA . THR A 1 96 ? 15.194 -5.077 -9.117 1.00 90.44 96 THR A CA 1
ATOM 704 C C . THR A 1 96 ? 13.883 -5.856 -9.174 1.00 90.44 96 THR A C 1
ATOM 706 O O . THR A 1 96 ? 13.608 -6.530 -10.163 1.00 90.44 96 THR A O 1
ATOM 709 N N . GLY A 1 97 ? 13.053 -5.755 -8.134 1.00 91.25 97 GLY A N 1
ATOM 710 C CA . GLY A 1 97 ? 11.733 -6.364 -8.090 1.00 91.25 97 GLY A CA 1
ATOM 711 C C . GLY A 1 97 ? 10.967 -6.017 -6.818 1.00 91.25 97 GLY A C 1
ATOM 712 O O . GLY A 1 97 ? 11.217 -4.997 -6.177 1.00 91.25 97 GLY A O 1
ATOM 713 N N . GLY A 1 98 ? 10.037 -6.901 -6.46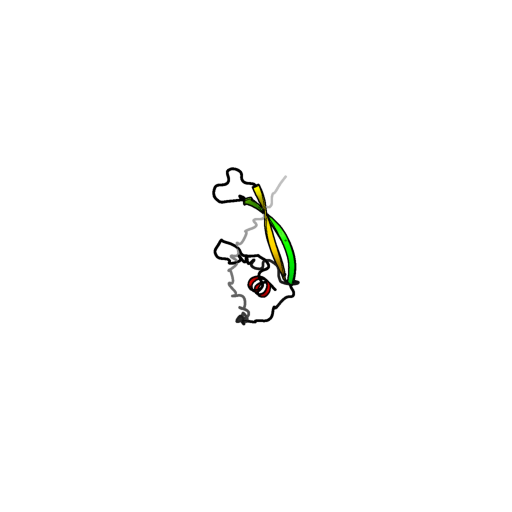0 1.00 94.50 98 GLY A N 1
ATOM 714 C CA . GLY A 1 98 ? 9.121 -6.742 -5.334 1.00 94.50 98 GLY A CA 1
ATOM 715 C C . GLY A 1 98 ? 7.667 -6.646 -5.788 1.00 94.50 98 GLY A C 1
ATOM 716 O O . GLY A 1 98 ? 7.373 -6.570 -6.979 1.00 94.50 98 GLY A O 1
ATOM 717 N N . SER A 1 99 ? 6.744 -6.732 -4.834 1.00 95.19 99 SER A N 1
ATOM 718 C CA . SER A 1 99 ? 5.310 -6.691 -5.113 1.00 95.19 99 SER A CA 1
ATOM 719 C C . SER A 1 99 ? 4.546 -6.165 -3.910 1.00 95.19 99 SER A C 1
ATOM 721 O O . SER A 1 99 ? 4.872 -6.502 -2.770 1.00 95.19 99 SER A O 1
ATOM 723 N N . ARG A 1 100 ? 3.481 -5.398 -4.164 1.00 94.56 100 ARG A N 1
ATOM 724 C CA . ARG A 1 100 ? 2.508 -4.992 -3.136 1.00 94.56 100 ARG A CA 1
ATOM 725 C C . ARG A 1 100 ? 1.814 -6.185 -2.463 1.00 94.56 100 ARG A C 1
ATOM 727 O O . ARG A 1 100 ? 1.452 -6.092 -1.300 1.00 94.56 100 ARG A O 1
ATOM 734 N N . ALA A 1 101 ? 1.729 -7.323 -3.157 1.00 95.62 101 ALA A N 1
ATOM 735 C CA . ALA A 1 101 ? 1.119 -8.558 -2.665 1.00 95.62 101 ALA A CA 1
ATOM 736 C C . ALA A 1 101 ? 2.119 -9.501 -1.963 1.00 95.62 101 ALA A C 1
ATOM 738 O O . ALA A 1 101 ? 1.840 -10.687 -1.783 1.00 95.62 101 ALA A O 1
ATOM 739 N N . GLN A 1 102 ? 3.318 -9.025 -1.607 1.00 95.31 102 GLN A N 1
ATOM 740 C CA . GLN A 1 102 ? 4.269 -9.858 -0.874 1.00 95.31 102 GLN A CA 1
ATOM 741 C C . GLN A 1 102 ? 3.723 -10.214 0.518 1.00 95.31 102 GLN A C 1
ATOM 743 O O . GLN A 1 102 ? 3.243 -9.343 1.243 1.00 95.31 102 GLN A O 1
ATOM 748 N N . VAL A 1 103 ? 3.861 -11.484 0.915 1.00 95.00 103 VAL A N 1
ATOM 749 C CA . VAL A 1 103 ? 3.294 -12.017 2.170 1.00 95.00 103 VAL A CA 1
ATOM 750 C C . VAL A 1 103 ? 3.626 -11.156 3.398 1.00 95.00 103 VAL A C 1
ATOM 752 O O . VAL A 1 103 ? 2.705 -10.873 4.157 1.00 95.00 103 VAL A O 1
ATOM 755 N N . PRO A 1 104 ? 4.868 -10.665 3.600 1.00 91.94 104 PRO A N 1
ATOM 756 C CA . PRO A 1 104 ? 5.173 -9.853 4.779 1.00 91.94 104 PRO A CA 1
ATOM 757 C C . PRO A 1 104 ? 4.453 -8.499 4.821 1.00 91.94 104 PRO A C 1
ATOM 759 O O . PRO A 1 104 ? 4.183 -8.006 5.909 1.00 91.94 104 PRO A O 1
ATOM 762 N N . ILE A 1 105 ? 4.154 -7.885 3.667 1.00 92.94 105 ILE A N 1
ATOM 763 C CA . ILE A 1 105 ? 3.390 -6.627 3.637 1.00 92.94 105 ILE A CA 1
ATOM 764 C C . ILE A 1 105 ? 1.914 -6.891 3.863 1.00 92.94 105 ILE A C 1
ATOM 766 O O . ILE A 1 105 ? 1.304 -6.171 4.644 1.00 92.94 105 ILE A O 1
ATOM 770 N N . VAL A 1 106 ? 1.366 -7.929 3.230 1.00 94.00 106 VAL A N 1
ATOM 771 C CA . VAL A 1 106 ? -0.036 -8.307 3.429 1.00 94.00 106 VAL A CA 1
ATOM 772 C C . VAL A 1 106 ? -0.279 -8.634 4.903 1.00 94.00 106 VAL A C 1
ATOM 774 O O . VAL A 1 106 ? -1.193 -8.085 5.492 1.00 94.00 106 VAL A O 1
ATOM 777 N N . PHE A 1 107 ? 0.605 -9.413 5.535 1.00 91.88 107 PHE A N 1
ATOM 778 C CA . PHE A 1 107 ? 0.503 -9.757 6.958 1.00 91.88 107 PHE A CA 1
ATOM 779 C C . PHE A 1 107 ? 0.601 -8.554 7.910 1.00 91.88 107 PHE A C 1
ATOM 781 O O . PHE A 1 107 ? 0.115 -8.621 9.029 1.00 91.88 107 PHE A O 1
ATOM 788 N N . LEU A 1 108 ? 1.277 -7.474 7.511 1.00 89.44 108 LEU A N 1
ATOM 789 C CA . LEU A 1 108 ? 1.358 -6.258 8.324 1.00 89.44 108 LEU A CA 1
ATOM 790 C C . LEU A 1 108 ? 0.128 -5.354 8.142 1.00 89.44 108 LEU A C 1
ATOM 792 O O . LEU A 1 108 ? -0.148 -4.525 9.006 1.00 89.44 108 LEU A O 1
ATOM 796 N N . ALA A 1 109 ? -0.541 -5.455 6.994 1.00 88.81 109 ALA A N 1
ATOM 797 C CA . ALA A 1 109 ? -1.658 -4.595 6.620 1.00 88.81 109 ALA A CA 1
ATOM 798 C C . ALA A 1 109 ? -3.041 -5.203 6.935 1.00 88.81 109 ALA A C 1
ATOM 800 O O . ALA A 1 109 ? -4.015 -4.450 6.995 1.00 88.81 109 ALA A O 1
ATOM 801 N N . ASP A 1 110 ? -3.107 -6.525 7.111 1.00 81.44 110 ASP A N 1
ATOM 802 C CA . ASP A 1 110 ? -4.277 -7.322 7.520 1.00 81.44 110 ASP A CA 1
ATOM 803 C C . ASP A 1 110 ? -4.333 -7.500 9.050 1.00 81.44 110 ASP A C 1
ATOM 805 O O . ASP A 1 110 ? -5.420 -7.297 9.640 1.00 81.44 110 ASP A O 1
#

Secondary structure (DSSP, 8-state):
-------------------------------PPPP-SS-SS-EEEEEEEEEEEEEE-SSTT-SS-EEEEEEEEEEEETTPPSSPPP--PPP-STTT---TT-HHHHHHH-

Foldseek 3Di:
DDDDDDDDDDDDPDPPDPPCPPDPPDPDPPPDDDDDLDDPFDWDKDWFAFPDKDWDDPDDPDPDTDIDTDGAMDIHGPPDDPPDDDDDDDADDPVPDGDNPDPVNVSVRD

Radius of gyration: 32.57 Å; chains: 1; bounding box: 64×86×66 Å

Sequence (110 aa):
MSPFAKAGLTFAFIPALFSCDPEPVLPTEEVVPTVQSTASYAVNVTSGVTYAEGLTHTDWNAPDPTTMDLVLDVYEPV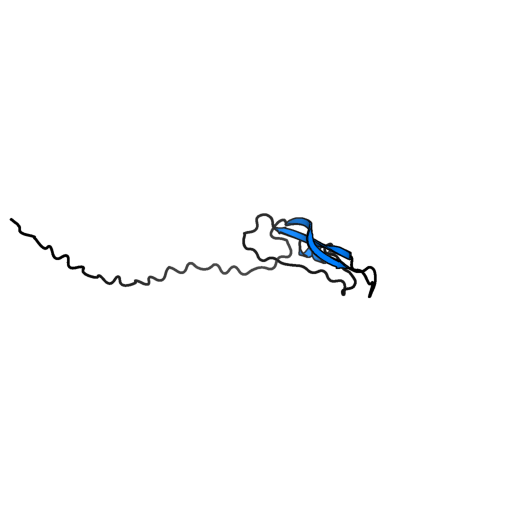GAPANRPAMVLVHGGGFTGGSRAQVPIVFLAD